Protein AF-A0A3D1ZHY3-F1 (afdb_monomer_lite)

Foldseek 3Di:
DDDPCPQPQPQADPVRQKGKFKDADDPPDPPQAPDPDPPRRAIFIWIWGPDDPTHIGGDGHDGDDGDDDD

Secondary structure (DSSP, 8-state):
---TTTTTT-SB-TTSSEEEEEE---TT-TTT-TT--TT--S-EEEEEE-STT-EEEEEEESS---PPP-

Structure (mmCIF, N/CA/C/O backbone):
data_AF-A0A3D1ZHY3-F1
#
_entry.id   AF-A0A3D1ZHY3-F1
#
loop_
_atom_site.group_PDB
_atom_site.id
_atom_site.type_symbol
_atom_site.label_atom_id
_atom_site.label_alt_id
_atom_site.label_comp_id
_atom_site.label_asym_id
_atom_site.label_entity_id
_atom_site.label_seq_id
_atom_site.pdbx_PDB_ins_code
_atom_site.Cartn_x
_atom_site.Cartn_y
_atom_site.Cartn_z
_atom_site.occupancy
_atom_site.B_iso_or_equiv
_atom_site.auth_seq_id
_atom_site.auth_comp_id
_atom_site.auth_asym_id
_atom_site.auth_atom_id
_atom_site.pdbx_PDB_model_num
ATOM 1 N N . PHE A 1 1 ? -5.422 -10.207 27.183 1.00 65.19 1 PHE A N 1
ATOM 2 C CA . PHE A 1 1 ? -4.102 -10.351 26.529 1.00 65.19 1 PHE A CA 1
ATOM 3 C C . PHE A 1 1 ? -3.979 -9.231 25.507 1.00 65.19 1 PHE A C 1
ATOM 5 O O . PHE A 1 1 ? -4.979 -8.935 24.866 1.00 65.19 1 PHE A O 1
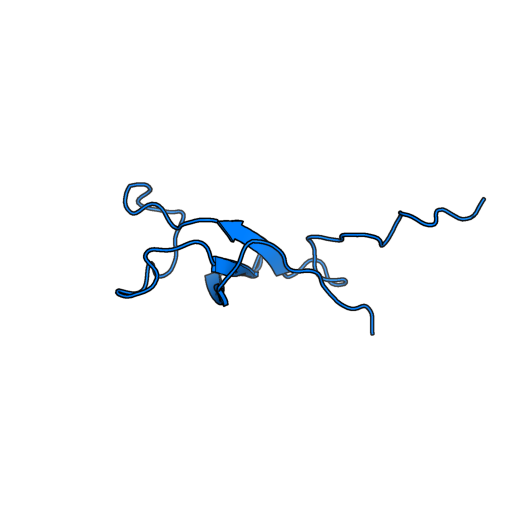ATOM 12 N N . PHE A 1 2 ? -2.825 -8.567 25.425 1.00 60.34 2 PHE A N 1
ATOM 13 C CA . PHE A 1 2 ? -2.553 -7.519 24.437 1.00 60.34 2 PHE A CA 1
ATOM 14 C C . PHE A 1 2 ? -1.799 -8.151 23.268 1.00 60.34 2 PHE A C 1
ATOM 16 O O . PHE A 1 2 ? -0.763 -8.777 23.489 1.00 60.34 2 PHE A O 1
ATOM 23 N N . ASP A 1 3 ? -2.342 -8.035 22.059 1.00 71.81 3 ASP A N 1
ATOM 24 C CA . ASP A 1 3 ? -1.682 -8.502 20.843 1.00 71.81 3 ASP A CA 1
ATOM 25 C C . ASP A 1 3 ? -0.864 -7.352 20.251 1.00 71.81 3 ASP A C 1
ATOM 27 O O . ASP A 1 3 ? -1.376 -6.494 19.532 1.00 71.81 3 ASP A O 1
ATOM 31 N N . GLN A 1 4 ? 0.423 -7.327 20.600 1.00 66.44 4 GLN A N 1
ATOM 32 C CA . GLN A 1 4 ? 1.381 -6.319 20.147 1.00 66.44 4 GLN A CA 1
ATOM 33 C C . GLN A 1 4 ? 1.603 -6.346 18.621 1.00 66.44 4 GLN A C 1
ATOM 35 O O . GLN A 1 4 ? 2.164 -5.396 18.077 1.00 66.44 4 GLN A O 1
ATOM 40 N N . TYR A 1 5 ? 1.153 -7.394 17.923 1.00 60.78 5 TYR A N 1
ATOM 41 C CA . TYR A 1 5 ? 1.356 -7.556 16.485 1.00 60.78 5 TYR A CA 1
ATOM 42 C C . TYR A 1 5 ? 0.089 -7.365 15.651 1.00 60.78 5 TYR A C 1
ATOM 44 O O . TYR A 1 5 ? 0.208 -7.262 14.431 1.00 60.78 5 TYR A O 1
ATOM 52 N N . ALA A 1 6 ? -1.087 -7.223 16.275 1.00 64.50 6 ALA A N 1
ATOM 53 C CA . ALA A 1 6 ? -2.367 -7.064 15.576 1.00 64.50 6 ALA A CA 1
ATOM 54 C C . ALA A 1 6 ? -2.383 -5.908 14.555 1.00 64.50 6 ALA A C 1
ATOM 56 O O . ALA A 1 6 ? -3.113 -5.973 13.569 1.00 64.50 6 ALA A O 1
ATOM 57 N N . TYR A 1 7 ? -1.556 -4.879 14.773 1.00 62.50 7 TYR A N 1
ATOM 58 C CA . TYR A 1 7 ? -1.417 -3.718 13.885 1.00 62.50 7 TYR A CA 1
ATOM 59 C C . TYR A 1 7 ? -0.010 -3.545 13.296 1.00 62.50 7 TYR A C 1
ATOM 61 O O . TYR A 1 7 ? 0.281 -2.543 12.643 1.00 62.50 7 TYR A O 1
ATOM 69 N N . SER A 1 8 ? 0.899 -4.492 13.538 1.00 64.44 8 SER A N 1
ATOM 70 C CA . SER A 1 8 ? 2.234 -4.435 12.943 1.00 64.44 8 SER A CA 1
ATOM 71 C C . SER A 1 8 ? 2.168 -4.907 11.491 1.00 64.44 8 SER A C 1
ATOM 73 O O . SER A 1 8 ? 1.558 -5.932 11.202 1.00 64.44 8 SER A O 1
ATOM 75 N N . HIS A 1 9 ? 2.792 -4.165 10.574 1.00 66.19 9 HIS A N 1
ATOM 76 C CA . HIS A 1 9 ? 2.881 -4.524 9.152 1.00 66.19 9 HIS A CA 1
ATOM 77 C C . HIS A 1 9 ? 1.525 -4.728 8.446 1.00 66.19 9 HIS A C 1
ATOM 79 O O . HIS A 1 9 ? 1.399 -5.590 7.575 1.00 66.19 9 HIS A O 1
ATOM 85 N N . CYS A 1 10 ? 0.506 -3.931 8.789 1.00 74.00 10 CYS A N 1
ATOM 86 C CA . CYS A 1 10 ? -0.757 -3.943 8.055 1.00 74.00 10 CYS A CA 1
ATOM 87 C C . CYS A 1 10 ? -0.522 -3.539 6.595 1.00 74.00 10 CYS A C 1
ATOM 89 O O . CYS A 1 10 ? -0.143 -2.406 6.305 1.00 74.00 10 CYS A O 1
ATOM 91 N N . LEU A 1 11 ? -0.759 -4.479 5.680 1.00 83.75 11 LEU A N 1
ATOM 92 C CA . LEU A 1 11 ? -0.760 -4.223 4.237 1.00 83.75 11 LEU A CA 1
ATOM 93 C C . LEU A 1 11 ? -1.987 -3.397 3.828 1.00 83.75 11 LEU A C 1
ATOM 95 O O . LEU A 1 11 ? -1.944 -2.624 2.873 1.00 83.75 11 LEU A O 1
ATOM 99 N N . TRP A 1 12 ? -3.077 -3.560 4.570 1.00 86.56 12 TRP A N 1
ATOM 100 C CA . TRP A 1 12 ? -4.329 -2.850 4.369 1.00 86.56 12 TRP A CA 1
ATOM 101 C C . TRP A 1 12 ? -4.314 -1.492 5.056 1.00 86.56 12 TRP A C 1
ATOM 103 O O . TRP A 1 12 ? -3.822 -1.366 6.181 1.00 86.56 12 TRP A O 1
ATOM 113 N N . SER A 1 13 ? -4.905 -0.499 4.398 1.00 87.56 13 SER A N 1
ATOM 114 C CA . SER A 1 13 ? -5.280 0.740 5.064 1.00 87.56 13 SER A CA 1
ATOM 115 C C . SER A 1 13 ? -6.305 0.452 6.174 1.00 87.56 13 SER A C 1
ATOM 117 O O . SER A 1 13 ? -7.061 -0.523 6.084 1.00 87.56 13 SER A O 1
ATOM 119 N N . PRO A 1 14 ? -6.387 1.294 7.220 1.00 84.12 14 PRO A N 1
ATOM 120 C CA . PRO A 1 14 ? -7.322 1.088 8.331 1.00 84.12 14 PRO A CA 1
ATOM 121 C C . PRO A 1 14 ? -8.801 0.986 7.920 1.00 84.12 14 PRO A C 1
ATOM 123 O O . PRO A 1 14 ? -9.587 0.321 8.589 1.00 84.12 14 PRO A O 1
ATOM 126 N N . ASP A 1 15 ? -9.182 1.625 6.813 1.00 86.94 15 ASP A N 1
ATOM 127 C CA . ASP A 1 15 ? -10.534 1.612 6.240 1.00 86.94 15 ASP A CA 1
ATOM 128 C C . ASP A 1 15 ? -10.769 0.477 5.222 1.00 86.94 15 ASP A C 1
ATOM 130 O O . ASP A 1 15 ? -11.846 0.382 4.630 1.00 86.94 15 ASP A O 1
ATOM 134 N N . SER A 1 16 ? -9.776 -0.396 5.017 1.00 87.75 16 SER A N 1
ATOM 135 C CA . SER A 1 16 ? -9.797 -1.498 4.044 1.00 87.75 16 SER A CA 1
ATOM 136 C C . SER A 1 16 ? -10.035 -1.070 2.591 1.00 87.75 16 SER A C 1
ATOM 138 O O . SER A 1 16 ? -10.397 -1.908 1.771 1.00 87.75 16 SER A O 1
ATOM 140 N N . GLN A 1 17 ? -9.861 0.211 2.252 1.00 89.44 17 GLN A N 1
ATOM 141 C CA . GLN A 1 17 ? -10.018 0.687 0.874 1.00 89.44 17 GLN A CA 1
ATOM 142 C C . GLN A 1 17 ? -8.751 0.492 0.044 1.00 89.44 17 GLN A C 1
ATOM 144 O O . GLN A 1 17 ? -8.844 0.325 -1.173 1.00 89.44 17 GLN A O 1
ATOM 149 N N . PHE A 1 18 ? -7.583 0.445 0.684 1.00 90.06 18 PHE A N 1
ATOM 150 C CA . PHE A 1 18 ? -6.299 0.402 0.001 1.00 90.06 18 PHE A CA 1
ATOM 151 C C . PHE A 1 18 ? -5.407 -0.741 0.478 1.00 90.06 18 PHE A C 1
ATOM 153 O O . PHE A 1 18 ? -5.417 -1.121 1.650 1.00 90.06 18 PHE A O 1
ATOM 160 N N . LEU A 1 19 ? -4.578 -1.242 -0.436 1.00 89.75 19 LEU A N 1
ATOM 161 C CA . LEU A 1 19 ? -3.530 -2.224 -0.166 1.00 89.75 19 LEU A CA 1
ATOM 162 C C . LEU A 1 19 ? -2.170 -1.662 -0.595 1.00 89.75 19 LEU A C 1
ATOM 164 O O . LEU A 1 19 ? -2.034 -1.181 -1.718 1.00 89.75 19 LEU A O 1
ATOM 168 N N . VAL A 1 20 ? -1.157 -1.756 0.271 1.00 88.88 20 VAL A N 1
ATOM 169 C CA . VAL A 1 20 ? 0.236 -1.434 -0.073 1.00 88.88 20 VAL A CA 1
ATOM 170 C C . VAL A 1 20 ? 1.014 -2.711 -0.386 1.00 88.88 20 VAL A C 1
ATOM 172 O O . VAL A 1 20 ? 0.957 -3.687 0.364 1.00 88.88 20 VAL A O 1
ATOM 175 N N . PHE A 1 21 ? 1.751 -2.719 -1.496 1.00 87.12 21 PHE A N 1
ATOM 176 C CA . PHE A 1 21 ? 2.634 -3.828 -1.867 1.00 87.12 21 PHE A CA 1
ATOM 177 C C . PHE A 1 21 ? 3.853 -3.324 -2.642 1.00 87.12 21 PHE A C 1
ATOM 179 O O . PHE A 1 21 ? 3.848 -2.212 -3.162 1.00 87.12 21 PHE A O 1
ATOM 186 N N . ALA A 1 22 ? 4.908 -4.135 -2.717 1.00 87.94 22 ALA A N 1
ATOM 187 C CA . ALA A 1 22 ? 6.101 -3.816 -3.491 1.00 87.94 22 ALA A CA 1
ATOM 188 C C . ALA A 1 22 ? 6.382 -4.894 -4.538 1.00 87.94 22 ALA A C 1
ATOM 190 O O . ALA A 1 22 ? 6.174 -6.082 -4.289 1.00 87.94 22 ALA A O 1
ATOM 191 N N . GLY A 1 23 ? 6.868 -4.487 -5.706 1.00 84.69 23 GLY A N 1
ATOM 192 C CA . GLY A 1 23 ? 7.180 -5.414 -6.786 1.00 84.69 23 GLY A CA 1
ATOM 193 C C . GLY A 1 23 ? 7.564 -4.715 -8.079 1.00 84.69 23 GLY A C 1
ATOM 194 O O . GLY A 1 23 ? 7.814 -3.512 -8.110 1.00 84.69 23 GLY A O 1
ATOM 195 N N . THR A 1 24 ? 7.615 -5.491 -9.153 1.00 80.12 24 THR A N 1
ATOM 196 C CA . THR A 1 24 ? 7.722 -4.996 -10.524 1.00 80.12 24 THR A CA 1
ATOM 197 C C . THR A 1 24 ? 6.402 -5.273 -11.235 1.00 80.12 24 THR A C 1
ATOM 199 O O . THR A 1 24 ? 5.822 -6.350 -11.077 1.00 80.12 24 THR A O 1
ATOM 202 N N . LEU A 1 25 ? 5.904 -4.317 -12.021 1.00 73.38 25 LEU A N 1
ATOM 203 C CA . LEU A 1 25 ? 4.759 -4.585 -12.891 1.00 73.38 25 LEU A CA 1
ATOM 204 C C . LEU A 1 25 ? 5.247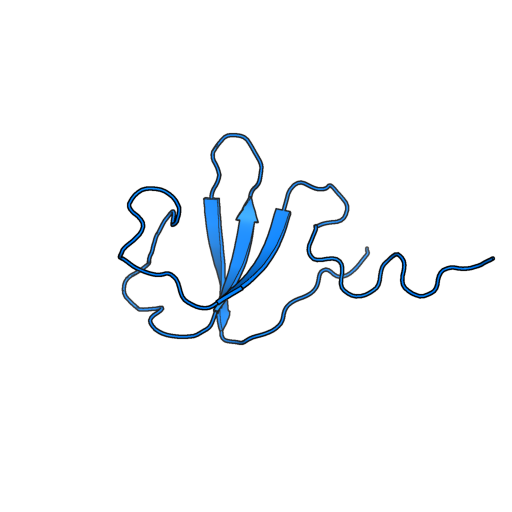 -5.419 -14.078 1.00 73.38 25 LEU A C 1
ATOM 206 O O . LEU A 1 25 ? 6.176 -5.025 -14.782 1.00 73.38 25 LEU A O 1
ATOM 210 N N . SER A 1 26 ? 4.654 -6.596 -14.279 1.00 65.69 26 SER A N 1
ATOM 211 C CA . SER A 1 26 ? 4.935 -7.424 -15.451 1.00 65.69 26 SER A CA 1
ATOM 212 C C . SER A 1 26 ? 4.038 -6.991 -16.604 1.00 65.69 26 SER A C 1
ATOM 214 O O . SER A 1 26 ? 2.815 -7.016 -16.486 1.00 65.69 26 SER A O 1
ATOM 216 N N . GLU A 1 27 ? 4.635 -6.657 -17.746 1.00 59.62 27 GLU A N 1
ATOM 217 C CA . GLU A 1 27 ? 3.912 -6.278 -18.969 1.00 59.62 27 GLU A CA 1
ATOM 218 C C . GLU A 1 27 ? 3.087 -7.434 -19.581 1.00 59.62 27 GLU A C 1
ATOM 220 O O . GLU A 1 27 ? 2.347 -7.223 -20.539 1.00 59.62 27 GLU A O 1
ATOM 225 N N . GLN A 1 28 ? 3.182 -8.664 -19.049 1.00 52.72 28 GLN A N 1
ATOM 226 C CA . GLN A 1 28 ? 2.568 -9.864 -19.638 1.00 52.72 28 GLN A CA 1
ATOM 227 C C . GLN A 1 28 ? 1.210 -10.284 -19.041 1.00 52.72 28 GLN A C 1
ATOM 229 O O . GLN A 1 28 ? 0.666 -11.310 -19.449 1.00 52.72 28 GLN A O 1
ATOM 234 N N . ALA A 1 29 ? 0.607 -9.504 -18.138 1.00 46.81 29 ALA A N 1
ATOM 235 C CA . ALA A 1 29 ? -0.746 -9.767 -17.633 1.00 46.81 29 ALA A CA 1
ATOM 236 C C . ALA A 1 29 ? -1.733 -8.673 -18.078 1.00 46.81 29 ALA A C 1
ATOM 238 O O . ALA A 1 29 ? -1.878 -7.633 -17.442 1.00 46.81 29 ALA A O 1
ATOM 239 N N . VAL A 1 30 ? -2.456 -8.949 -19.167 1.00 46.22 30 VAL A N 1
ATOM 240 C CA . VAL A 1 30 ? -3.379 -8.053 -19.900 1.00 46.22 30 VAL A CA 1
ATOM 241 C C . VAL A 1 30 ? -4.573 -7.517 -19.072 1.00 46.22 30 VAL A C 1
ATOM 243 O O . VAL A 1 30 ? -5.414 -6.801 -19.606 1.00 46.22 30 VAL A O 1
ATOM 246 N N . THR A 1 31 ? -4.713 -7.792 -17.769 1.00 41.22 31 THR A N 1
ATOM 247 C CA . THR A 1 31 ? -5.837 -7.233 -16.972 1.00 41.22 31 THR A CA 1
ATOM 248 C C . THR A 1 31 ? -5.559 -7.111 -15.465 1.00 41.22 31 THR A C 1
ATOM 250 O O . THR A 1 31 ? -6.474 -7.254 -14.661 1.00 41.22 31 THR A O 1
ATOM 253 N N . ALA A 1 32 ? -4.309 -6.873 -15.050 1.00 41.16 32 ALA A N 1
ATOM 254 C CA . ALA A 1 32 ? -3.985 -6.672 -13.625 1.00 41.16 32 ALA A CA 1
ATOM 255 C C . ALA A 1 32 ? -3.097 -5.451 -13.329 1.00 41.16 32 ALA A C 1
ATOM 257 O O . ALA A 1 32 ? -2.780 -5.184 -12.174 1.00 41.16 32 ALA A O 1
ATOM 258 N N . SER A 1 33 ? -2.692 -4.689 -14.344 1.00 42.69 33 SER A N 1
ATOM 259 C CA . SER A 1 33 ? -1.853 -3.506 -14.152 1.00 42.69 33 SER A CA 1
ATOM 260 C C . SER A 1 33 ? -2.498 -2.329 -14.858 1.00 42.69 33 SER A C 1
ATOM 262 O O . SER A 1 33 ? -2.252 -2.066 -16.033 1.00 42.69 33 SER A O 1
ATOM 264 N N . TYR A 1 34 ? -3.371 -1.636 -14.134 1.00 45.88 34 TYR A N 1
ATOM 265 C CA . TYR A 1 34 ? -3.744 -0.281 -14.503 1.00 45.88 34 TYR A CA 1
ATOM 266 C C . TYR A 1 34 ? -2.450 0.543 -14.476 1.00 45.88 34 TYR A C 1
ATOM 268 O O . TYR A 1 34 ? -1.770 0.601 -13.458 1.00 45.88 34 TYR A O 1
ATOM 276 N N . SER A 1 35 ? -2.060 1.055 -15.646 1.00 46.09 35 SER A N 1
ATOM 277 C CA . SER A 1 35 ? -0.854 1.860 -15.896 1.00 46.09 35 SER A CA 1
ATOM 278 C C . SER A 1 35 ? 0.490 1.243 -15.480 1.00 46.09 35 SER A C 1
ATOM 280 O O . SER A 1 35 ? 1.133 1.675 -14.527 1.00 46.09 35 SER A O 1
ATOM 282 N N . ALA A 1 36 ? 1.026 0.342 -16.309 1.00 52.22 36 ALA A N 1
ATOM 283 C CA . ALA A 1 36 ? 2.481 0.271 -16.453 1.00 52.22 36 ALA A CA 1
ATOM 284 C C . ALA A 1 36 ? 2.955 1.575 -17.134 1.00 52.22 36 ALA A C 1
ATOM 286 O O . ALA A 1 36 ? 2.866 1.719 -18.353 1.00 52.22 36 ALA A O 1
ATOM 287 N N . HIS A 1 37 ? 3.362 2.579 -16.350 1.00 51.09 37 HIS A N 1
ATOM 288 C CA . HIS A 1 37 ? 3.864 3.842 -16.896 1.00 51.09 37 HIS A CA 1
ATOM 289 C C . HIS A 1 37 ? 5.281 3.646 -17.485 1.00 51.09 37 HIS A C 1
ATOM 291 O O . HIS A 1 37 ? 6.135 3.054 -16.810 1.00 51.09 37 HIS A O 1
ATOM 297 N N . PRO A 1 38 ? 5.567 4.131 -18.714 1.00 51.72 38 PRO A N 1
ATOM 298 C CA . PRO A 1 38 ? 6.891 4.021 -19.328 1.00 51.72 38 PRO A CA 1
ATOM 299 C C . PRO A 1 38 ? 7.929 4.766 -18.476 1.00 51.72 38 PRO A C 1
ATOM 301 O O . PRO A 1 38 ? 7.967 5.991 -18.468 1.00 51.72 38 PRO A O 1
ATOM 304 N N . GLY A 1 39 ? 8.752 4.030 -17.727 1.00 55.66 39 GLY A N 1
ATOM 305 C CA . GLY A 1 39 ? 9.766 4.606 -16.831 1.00 55.66 39 GLY A CA 1
ATOM 306 C C . GLY A 1 39 ? 9.923 3.901 -15.481 1.00 55.66 39 GLY A C 1
ATOM 307 O O . GLY A 1 39 ? 10.923 4.119 -14.805 1.00 55.66 39 GLY A O 1
ATOM 308 N N . HIS A 1 40 ? 8.994 3.016 -15.106 1.00 61.75 40 HIS A N 1
ATOM 309 C CA . HIS A 1 40 ? 9.020 2.288 -13.829 1.00 61.75 40 HIS A CA 1
ATOM 310 C C . HIS A 1 40 ? 9.475 0.833 -14.002 1.00 61.75 40 HIS A C 1
ATOM 312 O O . HIS A 1 40 ? 8.760 -0.109 -13.674 1.00 61.75 40 HIS A O 1
ATOM 318 N N . THR A 1 41 ? 10.673 0.635 -14.556 1.00 65.38 41 THR A N 1
ATOM 319 C CA . THR A 1 41 ? 11.234 -0.694 -14.879 1.00 65.38 41 THR A CA 1
ATOM 320 C C . THR A 1 41 ? 11.915 -1.394 -13.691 1.00 65.38 41 THR A C 1
ATOM 322 O O . THR A 1 41 ? 12.579 -2.414 -13.869 1.00 65.38 41 THR A O 1
ATOM 325 N N . GLY A 1 42 ? 11.764 -0.863 -12.473 1.00 71.50 42 GLY A N 1
ATOM 326 C CA . GLY A 1 42 ? 12.389 -1.366 -11.247 1.00 7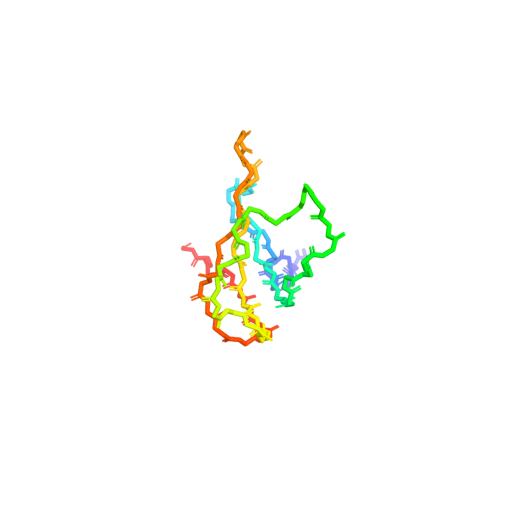1.50 42 GLY A CA 1
ATOM 327 C C . GLY A 1 42 ? 11.382 -1.720 -10.153 1.00 71.50 42 GLY A C 1
ATOM 328 O O . GLY A 1 42 ? 10.172 -1.661 -10.354 1.00 71.50 42 GLY A O 1
ATOM 329 N N . ILE A 1 43 ? 11.885 -2.110 -8.979 1.00 79.38 43 ILE A N 1
ATOM 330 C CA . ILE A 1 43 ? 11.025 -2.402 -7.826 1.00 79.38 43 ILE A CA 1
ATOM 331 C C . ILE A 1 43 ? 10.441 -1.089 -7.292 1.00 79.38 43 ILE A C 1
ATOM 333 O O . ILE A 1 43 ? 11.180 -0.177 -6.907 1.00 79.38 43 ILE A O 1
ATOM 337 N N . HIS A 1 44 ? 9.117 -1.023 -7.233 1.00 87.44 44 HIS A N 1
ATOM 338 C CA . HIS A 1 44 ? 8.366 0.098 -6.685 1.00 87.44 44 HIS A CA 1
ATOM 339 C C . HIS A 1 44 ? 7.422 -0.363 -5.579 1.00 87.44 44 HIS A C 1
ATOM 341 O O . HIS A 1 44 ? 7.019 -1.525 -5.528 1.00 87.44 44 HIS A O 1
ATOM 347 N N . VAL A 1 45 ? 7.064 0.581 -4.713 1.00 88.00 45 VAL A N 1
ATOM 348 C CA . VAL A 1 45 ? 5.962 0.459 -3.764 1.00 88.00 45 VAL A CA 1
ATOM 349 C C . VAL A 1 45 ? 4.721 1.048 -4.422 1.00 88.00 45 VAL A C 1
ATOM 351 O O . VAL A 1 45 ? 4.751 2.178 -4.918 1.00 88.00 45 VAL A O 1
ATOM 354 N N . PHE A 1 46 ? 3.638 0.285 -4.403 1.00 88.94 46 PHE A N 1
ATOM 355 C CA . PHE A 1 46 ? 2.358 0.616 -5.007 1.00 88.94 46 PHE A CA 1
ATOM 356 C C . PHE A 1 46 ? 1.268 0.719 -3.951 1.00 88.94 46 PHE A C 1
ATOM 358 O O . PHE A 1 46 ? 1.310 0.032 -2.928 1.00 88.94 46 PHE A O 1
ATOM 365 N N . VAL A 1 47 ? 0.263 1.532 -4.256 1.00 90.31 47 VAL A N 1
ATOM 366 C CA . VAL A 1 47 ? -1.032 1.525 -3.582 1.00 90.31 47 VAL A CA 1
ATOM 367 C C . VAL A 1 47 ? -2.078 1.039 -4.575 1.00 90.31 47 VAL A C 1
ATOM 369 O O . VAL A 1 47 ? -2.176 1.560 -5.684 1.00 90.31 47 VAL A O 1
ATOM 372 N N . MET A 1 48 ? -2.846 0.032 -4.171 1.00 89.88 48 MET A N 1
ATOM 373 C CA . MET A 1 48 ? -4.003 -0.456 -4.912 1.00 89.88 48 MET A CA 1
ATOM 374 C C . MET A 1 48 ? -5.284 0.053 -4.262 1.00 89.88 48 MET A C 1
ATOM 376 O O . MET A 1 48 ? -5.497 -0.193 -3.076 1.00 89.88 48 MET A O 1
ATOM 380 N N . ASP A 1 49 ? -6.134 0.718 -5.040 1.00 90.94 49 ASP A N 1
ATOM 381 C CA . ASP A 1 49 ? -7.517 1.027 -4.670 1.00 90.94 49 ASP A CA 1
ATOM 382 C C . ASP A 1 49 ? -8.375 -0.227 -4.895 1.00 90.94 49 ASP A C 1
ATOM 384 O O . ASP A 1 49 ? -8.408 -0.782 -5.995 1.00 90.94 49 ASP A O 1
ATOM 388 N N . THR A 1 50 ? -9.048 -0.699 -3.846 1.00 86.69 50 THR A N 1
ATOM 389 C CA . THR A 1 50 ? -9.915 -1.893 -3.884 1.00 86.69 50 THR A CA 1
ATOM 390 C C . THR A 1 50 ? -11.393 -1.572 -4.110 1.00 86.69 50 THR A C 1
ATOM 392 O O . THR A 1 50 ? -12.249 -2.459 -4.076 1.00 86.69 50 THR A O 1
ATOM 395 N N . GLY A 1 51 ? -11.703 -0.304 -4.375 1.00 82.88 51 GLY A N 1
ATOM 396 C C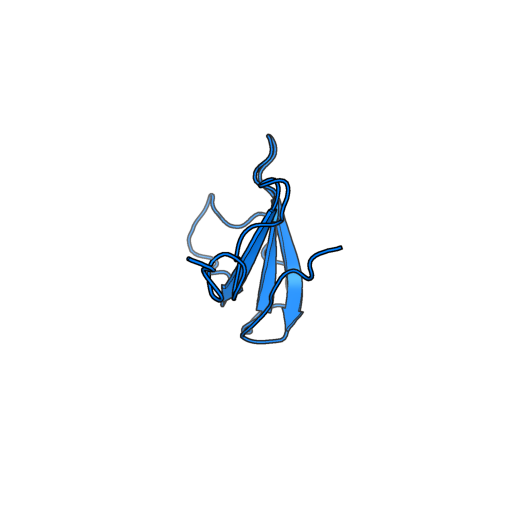A . GLY A 1 51 ? -13.008 0.181 -4.779 1.00 82.88 51 GLY A CA 1
ATOM 397 C C . GLY A 1 51 ? -13.415 -0.272 -6.183 1.00 82.88 51 GLY A C 1
ATOM 398 O O . GLY A 1 51 ? -12.845 -1.168 -6.804 1.00 82.88 51 GLY A O 1
ATOM 399 N N . ARG A 1 52 ? -14.465 0.358 -6.720 1.00 68.69 52 ARG A N 1
ATOM 400 C CA . ARG A 1 52 ? -15.156 -0.134 -7.929 1.00 68.69 52 ARG A CA 1
ATOM 401 C C . ARG A 1 52 ? -14.321 -0.110 -9.208 1.00 68.69 52 ARG A C 1
ATOM 403 O O . ARG A 1 52 ? -14.624 -0.870 -10.122 1.00 68.69 52 ARG A O 1
ATOM 410 N N . THR A 1 53 ? -13.340 0.778 -9.302 1.00 73.31 53 THR A N 1
ATOM 411 C CA . THR A 1 53 ? -12.559 0.994 -10.526 1.00 73.31 53 THR A CA 1
ATOM 412 C C . THR A 1 53 ? -11.211 0.292 -10.537 1.00 73.31 53 THR A C 1
ATOM 414 O O . THR A 1 53 ? -10.610 0.292 -11.603 1.00 73.31 53 THR A O 1
ATOM 417 N N . LEU A 1 54 ? -10.788 -0.312 -9.414 1.00 78.81 54 LEU A N 1
ATOM 418 C CA . LEU A 1 54 ? -9.503 -0.996 -9.214 1.00 78.81 5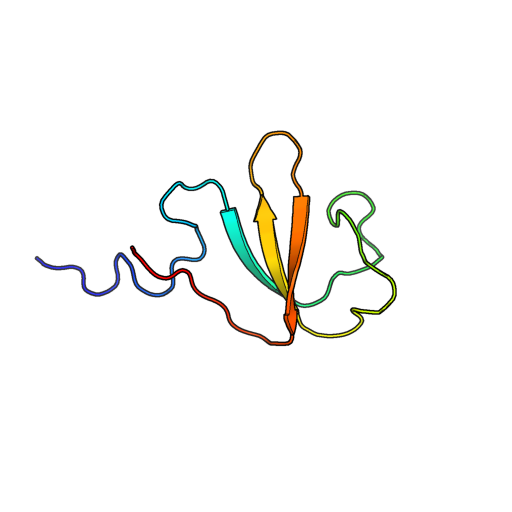4 LEU A CA 1
ATOM 419 C C . LEU A 1 54 ? -8.327 -0.268 -9.885 1.00 78.81 54 LEU A C 1
ATOM 421 O O . LEU A 1 54 ? -8.034 -0.519 -11.044 1.00 78.81 54 LEU A O 1
ATOM 425 N N . SER A 1 55 ? -7.625 0.618 -9.181 1.00 85.62 55 SER A N 1
ATOM 426 C CA . SER A 1 55 ? -6.414 1.268 -9.712 1.00 85.62 55 SER A CA 1
ATOM 427 C C . SER A 1 55 ? -5.167 0.840 -8.947 1.00 85.62 55 SER A C 1
ATOM 429 O O . SER A 1 55 ? -5.251 0.411 -7.796 1.00 85.62 55 SER A O 1
ATOM 431 N N . VAL A 1 56 ? -4.006 0.928 -9.600 1.00 86.31 56 VAL A N 1
ATOM 432 C CA . VAL A 1 56 ? -2.697 0.623 -9.013 1.00 86.31 56 VAL A CA 1
ATOM 433 C C . VAL A 1 56 ? -1.762 1.774 -9.340 1.00 86.31 56 VAL A C 1
ATOM 435 O O . VAL A 1 56 ? -1.445 2.001 -10.503 1.00 86.31 56 VAL A O 1
ATOM 438 N N . GLU A 1 57 ? -1.302 2.475 -8.310 1.00 86.81 57 GLU A N 1
ATOM 439 C CA . GLU A 1 57 ? -0.483 3.674 -8.464 1.00 86.81 57 GLU A CA 1
ATOM 440 C C . GLU A 1 57 ? 0.879 3.490 -7.781 1.00 86.81 57 GLU A C 1
ATOM 442 O O . GLU A 1 57 ? 0.927 3.089 -6.610 1.00 86.81 57 GLU A O 1
ATOM 447 N N . PRO A 1 58 ? 2.006 3.769 -8.462 1.00 87.00 58 PRO A N 1
ATOM 448 C CA . PRO A 1 5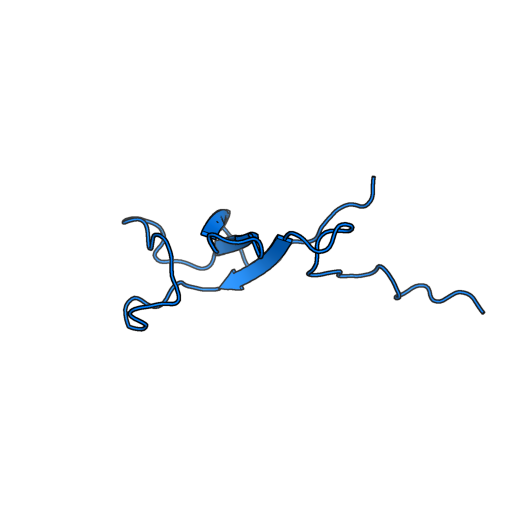8 ? 3.313 3.783 -7.821 1.00 87.00 58 PRO A CA 1
ATOM 449 C C . PRO A 1 58 ? 3.431 5.004 -6.899 1.00 87.00 58 PRO A C 1
ATOM 451 O O . PRO A 1 58 ? 3.236 6.137 -7.332 1.00 87.00 58 PRO A O 1
ATOM 454 N N . ILE A 1 59 ? 3.809 4.788 -5.638 1.00 88.12 59 ILE A N 1
ATOM 455 C CA . ILE A 1 59 ? 3.992 5.872 -4.654 1.00 88.12 59 ILE A CA 1
ATOM 456 C C . ILE A 1 59 ? 5.460 6.123 -4.295 1.00 88.12 59 ILE A C 1
ATOM 458 O O . ILE A 1 59 ? 5.809 7.216 -3.854 1.00 88.12 59 ILE A O 1
ATOM 462 N N . ALA A 1 60 ? 6.330 5.126 -4.480 1.00 86.25 60 ALA A N 1
ATOM 463 C CA . ALA A 1 60 ? 7.763 5.241 -4.221 1.00 86.25 60 ALA A CA 1
ATOM 464 C C . ALA A 1 60 ? 8.565 4.168 -4.971 1.00 86.25 60 ALA A C 1
ATOM 466 O O . ALA A 1 60 ? 8.032 3.151 -5.411 1.00 86.25 60 ALA A O 1
ATOM 467 N N . THR A 1 61 ? 9.876 4.363 -5.090 1.00 86.56 61 THR A N 1
ATOM 468 C CA . THR A 1 61 ? 10.825 3.293 -5.445 1.00 86.56 61 THR A CA 1
ATOM 469 C C . THR A 1 61 ? 11.234 2.541 -4.177 1.00 86.56 61 THR A C 1
ATOM 471 O O . THR A 1 61 ? 11.415 3.170 -3.136 1.00 86.56 61 THR A O 1
ATOM 474 N N . GLY A 1 62 ? 11.414 1.218 -4.245 1.00 82.50 62 GLY A N 1
ATOM 475 C CA . GLY A 1 62 ? 11.871 0.411 -3.105 1.00 82.50 62 GLY A CA 1
ATOM 476 C C . GLY A 1 62 ? 11.041 -0.847 -2.854 1.00 82.50 62 GLY A C 1
ATOM 477 O O . GLY A 1 62 ? 10.178 -1.201 -3.647 1.00 82.50 62 GLY A O 1
ATOM 478 N N . THR A 1 63 ? 11.332 -1.541 -1.751 1.00 82.69 63 THR A N 1
ATOM 479 C CA . THR A 1 63 ? 10.836 -2.902 -1.462 1.00 82.69 63 THR A CA 1
ATOM 480 C C . THR A 1 63 ? 9.858 -2.992 -0.289 1.00 82.69 63 THR A C 1
ATOM 482 O O . THR A 1 63 ? 9.326 -4.071 -0.037 1.00 82.69 63 THR A O 1
ATOM 485 N N . LEU A 1 64 ? 9.634 -1.904 0.456 1.00 82.38 64 LEU A N 1
ATOM 486 C CA . LEU A 1 64 ? 8.844 -1.929 1.687 1.00 82.38 64 LEU A CA 1
ATOM 487 C C . LEU A 1 64 ? 8.057 -0.630 1.871 1.00 82.38 64 LEU A C 1
ATOM 489 O O . LEU A 1 64 ? 8.606 0.460 1.741 1.00 82.38 64 LEU A O 1
ATOM 493 N N . GLY A 1 65 ? 6.786 -0.772 2.238 1.00 79.06 65 GLY A N 1
ATOM 494 C CA . GLY A 1 65 ? 5.907 0.310 2.664 1.00 79.06 65 GLY A CA 1
ATOM 495 C C . GLY A 1 65 ? 4.951 -0.192 3.744 1.00 79.06 65 GLY A C 1
ATOM 496 O O . GLY A 1 65 ? 4.667 -1.387 3.818 1.00 79.06 65 GLY A O 1
ATOM 497 N N . PHE A 1 66 ? 4.492 0.711 4.603 1.00 76.69 66 PHE A N 1
ATOM 498 C CA . PHE A 1 66 ? 3.522 0.432 5.659 1.00 76.69 66 PHE A CA 1
ATOM 499 C C . PHE A 1 66 ? 2.621 1.649 5.861 1.00 76.69 66 PHE A C 1
ATOM 501 O O . PHE A 1 66 ? 3.035 2.785 5.625 1.00 76.69 66 PHE A O 1
ATOM 508 N N . TRP A 1 67 ? 1.395 1.407 6.318 1.00 77.31 67 TRP A N 1
ATOM 509 C CA . TRP A 1 67 ? 0.489 2.472 6.730 1.00 77.31 67 TRP A CA 1
ATOM 510 C C . TRP A 1 67 ? 0.844 2.943 8.139 1.00 77.31 67 TRP A C 1
ATOM 512 O O . TRP A 1 67 ? 1.110 2.131 9.026 1.00 77.31 67 TRP A O 1
ATOM 522 N N . SER A 1 68 ? 0.827 4.257 8.354 1.00 71.12 68 SER A N 1
ATOM 523 C CA . SER A 1 68 ? 0.794 4.803 9.709 1.00 71.12 68 SER A CA 1
ATOM 524 C C . SER A 1 68 ? -0.652 4.792 10.201 1.00 71.12 68 SER A C 1
ATOM 526 O O . SER A 1 68 ? -1.528 5.261 9.469 1.00 71.12 68 SER A O 1
ATOM 528 N N . PRO A 1 69 ? -0.926 4.328 11.431 1.00 65.94 69 PRO A N 1
ATOM 529 C CA . PRO A 1 69 ? -2.148 4.704 12.128 1.00 65.94 69 PRO A CA 1
ATOM 530 C C . PRO A 1 69 ? -2.199 6.234 12.279 1.00 65.94 69 PRO A C 1
ATOM 532 O O . PRO A 1 69 ? -1.147 6.870 12.422 1.00 65.94 69 PRO A O 1
ATOM 535 N N . ILE A 1 70 ? -3.404 6.803 12.231 1.00 62.34 70 ILE A N 1
ATOM 536 C CA . ILE A 1 70 ? -3.693 8.161 12.721 1.00 62.34 70 ILE A CA 1
ATOM 537 C C . ILE A 1 70 ? -4.075 8.118 14.197 1.00 62.34 70 ILE A C 1
ATOM 539 O O . ILE A 1 70 ? -4.720 7.123 14.603 1.00 62.34 70 ILE A O 1
#

Sequence (70 aa):
FFDQYAYSHCLWSPDSQFLVFAGTLSEQAVTASYSAHPGHTGIHVFVMDTGRTLSVEPIATGTLGFWSPI

Radius of gyration: 13.85 Å; chains: 1; bounding box: 28×18×46 Å

pLDDT: mean 73.34, std 14.91, range [41.16, 90.94]